Protein AF-A0A3D4V333-F1 (afdb_monomer_lite)

pLDDT: mean 96.44, std 5.71, range [56.72, 98.56]

Sequence (77 aa):
VFTNHGRVTEVLGKGDTKSSVRTTDGRQVDLRIVKPENFAAALMYFTGSKEHNVELRSRARNKGMSLNEYGLYKLKE

Foldseek 3Di:
DVCPPPQFPAWPDDDDAWTWTAGPVRDIDIGGHADPQLVVLLVDQVVDDPVNVVVVQVVLVVVQWGRDSRGIGHNDD

Structure (mmCIF, N/CA/C/O backbone):
data_AF-A0A3D4V333-F1
#
_entry.id   AF-A0A3D4V333-F1
#
loop_
_atom_site.group_PDB
_atom_site.id
_atom_site.type_symbol
_atom_site.label_atom_id
_atom_site.label_alt_id
_atom_site.label_comp_id
_atom_site.label_asym_id
_atom_site.label_entity_id
_atom_site.label_seq_id
_atom_site.pdbx_PDB_ins_code
_atom_site.Cartn_x
_atom_site.Cartn_y
_atom_site.Cartn_z
_atom_site.occupancy
_atom_site.B_iso_or_equiv
_atom_site.auth_seq_id
_atom_site.auth_comp_id
_atom_site.auth_asym_id
_atom_site.auth_atom_id
_atom_site.pdbx_PDB_model_num
ATOM 1 N N . VAL A 1 1 ? 3.559 -16.921 -9.660 1.00 77.94 1 VAL A N 1
ATOM 2 C CA . VAL A 1 1 ? 4.059 -16.126 -8.509 1.00 77.94 1 VAL A CA 1
ATOM 3 C C . VAL A 1 1 ? 4.508 -14.774 -9.048 1.00 77.94 1 VAL A C 1
ATOM 5 O O . VAL A 1 1 ? 5.375 -14.770 -9.906 1.00 77.94 1 VAL A O 1
ATOM 8 N N . PHE A 1 2 ? 3.873 -13.663 -8.665 1.00 94.25 2 PHE A N 1
ATOM 9 C CA . PHE A 1 2 ? 4.020 -12.315 -9.262 1.00 94.25 2 PHE A CA 1
ATOM 10 C C . PHE A 1 2 ? 5.450 -11.904 -9.675 1.00 94.25 2 PHE A C 1
ATOM 12 O O . PHE A 1 2 ? 5.649 -11.434 -10.792 1.00 94.25 2 PHE A O 1
ATOM 19 N N . THR A 1 3 ? 6.449 -12.156 -8.823 1.00 96.50 3 THR A N 1
ATOM 20 C CA . THR A 1 3 ? 7.863 -11.806 -9.067 1.00 96.50 3 THR A CA 1
ATOM 21 C C . THR A 1 3 ? 8.513 -12.539 -10.242 1.00 96.50 3 THR A C 1
ATOM 23 O O . THR A 1 3 ? 9.560 -12.113 -10.706 1.00 96.50 3 THR A O 1
ATOM 26 N N . ASN A 1 4 ? 7.913 -13.631 -10.719 1.00 95.69 4 ASN A N 1
ATOM 27 C CA . ASN A 1 4 ? 8.426 -14.443 -11.827 1.00 95.69 4 ASN A CA 1
ATOM 28 C C . ASN A 1 4 ? 7.617 -14.223 -13.118 1.00 95.69 4 ASN A C 1
ATOM 30 O O . ASN A 1 4 ? 7.702 -15.020 -14.048 1.00 95.69 4 ASN A O 1
ATOM 34 N N . HIS A 1 5 ? 6.759 -13.200 -13.168 1.00 96.38 5 HIS A N 1
ATOM 35 C CA . HIS A 1 5 ? 6.012 -12.879 -14.381 1.00 96.38 5 HIS A CA 1
ATOM 36 C C . HIS A 1 5 ? 6.993 -12.482 -15.493 1.00 96.38 5 HIS A C 1
ATOM 38 O O . HIS A 1 5 ? 7.881 -11.673 -15.254 1.00 96.38 5 HIS A O 1
ATOM 44 N N . GLY A 1 6 ? 6.789 -12.934 -16.736 1.00 97.25 6 GLY A N 1
ATOM 45 C CA . GLY A 1 6 ? 7.699 -12.661 -17.869 1.00 97.25 6 GLY A CA 1
ATOM 46 C C . GLY A 1 6 ? 7.846 -11.189 -18.291 1.00 97.25 6 GLY A C 1
ATOM 47 O O . GLY A 1 6 ? 8.506 -10.895 -19.275 1.00 97.25 6 GLY A O 1
ATOM 48 N N . ARG A 1 7 ? 7.218 -10.262 -17.559 1.00 97.00 7 ARG A N 1
ATOM 49 C CA . ARG A 1 7 ? 7.374 -8.811 -17.737 1.00 97.00 7 ARG A CA 1
ATOM 50 C C . ARG A 1 7 ? 8.269 -8.199 -16.664 1.00 97.00 7 ARG A C 1
ATOM 52 O O . ARG A 1 7 ? 8.500 -7.002 -16.719 1.00 97.00 7 ARG A O 1
ATOM 59 N N . VAL A 1 8 ? 8.715 -8.971 -15.676 1.00 98.00 8 VAL A N 1
ATOM 60 C CA . VAL A 1 8 ? 9.598 -8.509 -14.603 1.00 98.00 8 VAL A CA 1
ATOM 61 C C . VAL A 1 8 ? 11.037 -8.534 -15.107 1.00 98.00 8 VAL A C 1
ATOM 63 O O . VAL A 1 8 ? 11.495 -9.560 -15.600 1.00 98.00 8 VAL A O 1
ATOM 66 N N . THR A 1 9 ? 11.737 -7.412 -14.967 1.00 98.00 9 THR A N 1
ATOM 67 C CA . THR A 1 9 ? 13.172 -7.275 -15.266 1.00 98.00 9 THR A CA 1
ATOM 68 C C . THR A 1 9 ? 14.021 -7.243 -14.003 1.00 98.00 9 THR A C 1
ATOM 70 O O . THR A 1 9 ? 15.151 -7.716 -14.015 1.00 98.00 9 THR A O 1
ATOM 73 N N . GLU A 1 10 ? 13.473 -6.728 -12.903 1.00 98.31 10 GLU A N 1
ATOM 74 C CA . GLU A 1 10 ? 14.166 -6.607 -11.621 1.00 98.31 10 GLU A CA 1
ATOM 75 C C . GLU A 1 10 ? 13.182 -6.831 -10.467 1.00 98.31 10 GLU A C 1
ATOM 77 O O . GLU A 1 10 ? 12.062 -6.312 -10.476 1.00 98.31 10 GLU A O 1
ATOM 82 N N . VAL A 1 11 ? 13.601 -7.581 -9.447 1.00 98.00 11 VAL A N 1
ATOM 83 C CA . VAL A 1 11 ? 12.859 -7.712 -8.188 1.00 98.00 11 VAL A CA 1
ATOM 84 C C . VAL A 1 11 ? 13.470 -6.748 -7.176 1.00 98.00 11 VAL A C 1
ATOM 86 O O . VAL A 1 11 ? 14.563 -6.985 -6.675 1.00 98.00 11 VAL A O 1
ATOM 89 N N . LEU A 1 12 ? 12.747 -5.672 -6.863 1.00 98.12 12 LEU A N 1
ATOM 90 C CA . LEU A 1 12 ? 13.174 -4.630 -5.920 1.00 98.12 12 LEU A CA 1
ATOM 91 C C . LEU A 1 12 ? 12.950 -5.051 -4.461 1.00 98.12 12 LEU A C 1
ATOM 93 O O . LEU A 1 12 ? 13.612 -4.571 -3.546 1.00 98.12 12 LEU A O 1
ATOM 97 N N . GLY A 1 13 ? 11.986 -5.942 -4.235 1.00 97.38 13 GLY A N 1
ATOM 98 C CA . GLY A 1 13 ? 11.706 -6.518 -2.929 1.00 97.38 13 GLY A CA 1
ATOM 99 C C . GLY A 1 13 ? 10.724 -7.675 -3.035 1.00 97.38 13 GLY A C 1
ATOM 100 O O . GLY A 1 13 ? 9.796 -7.645 -3.845 1.00 97.38 13 GLY A O 1
ATOM 101 N N . LYS A 1 14 ? 10.916 -8.697 -2.203 1.00 96.94 14 LYS A N 1
ATOM 102 C CA . LYS A 1 14 ? 10.073 -9.893 -2.163 1.00 96.94 14 LYS A CA 1
ATOM 103 C C . LYS A 1 14 ? 9.839 -10.310 -0.719 1.00 96.94 14 LYS A C 1
ATOM 105 O O . LYS A 1 14 ? 10.785 -10.525 0.029 1.00 96.94 14 LYS A O 1
ATOM 110 N N . GLY A 1 15 ? 8.576 -10.462 -0.369 1.00 95.94 15 GLY A N 1
ATOM 111 C CA . GLY A 1 15 ? 8.116 -11.019 0.892 1.00 95.94 15 GLY A CA 1
ATOM 112 C C . GLY A 1 15 ? 6.729 -11.620 0.718 1.00 95.94 15 GLY A C 1
ATOM 113 O O . GLY A 1 15 ? 6.113 -11.485 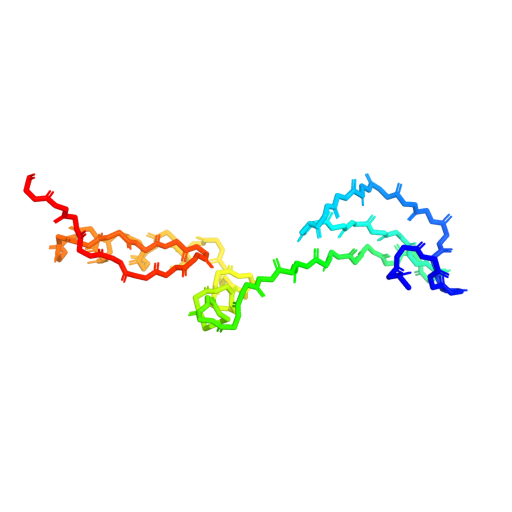-0.343 1.00 95.94 15 GLY A O 1
ATOM 114 N N . ASP A 1 16 ? 6.235 -12.259 1.772 1.00 95.12 16 ASP A N 1
ATOM 115 C CA . ASP A 1 16 ? 5.010 -13.065 1.709 1.00 95.12 16 ASP A CA 1
ATOM 116 C C . ASP A 1 16 ? 3.758 -12.237 1.396 1.00 95.12 16 ASP A C 1
ATOM 118 O O . ASP A 1 16 ? 2.842 -12.717 0.734 1.00 95.12 16 ASP A O 1
ATOM 122 N N . THR A 1 17 ? 3.725 -10.972 1.827 1.00 95.50 17 THR A N 1
ATOM 123 C CA . THR A 1 17 ? 2.561 -10.079 1.662 1.00 95.50 17 THR A CA 1
ATOM 124 C C . THR A 1 17 ? 2.868 -8.771 0.931 1.00 95.50 17 THR A C 1
ATOM 126 O O . THR A 1 17 ? 1.955 -8.011 0.595 1.00 95.50 17 THR A O 1
ATOM 129 N N . LYS A 1 18 ? 4.146 -8.499 0.645 1.00 96.56 18 LYS A N 1
ATOM 130 C CA . LYS A 1 18 ? 4.615 -7.305 -0.068 1.00 96.56 18 LYS A CA 1
ATOM 131 C C . LYS A 1 18 ? 5.676 -7.703 -1.079 1.00 96.56 18 LYS A C 1
ATOM 133 O O . LYS A 1 18 ? 6.670 -8.323 -0.719 1.00 96.56 18 LYS A O 1
ATOM 138 N N . SER A 1 19 ? 5.504 -7.287 -2.325 1.00 97.94 19 SER A N 1
ATOM 139 C CA . SER A 1 19 ? 6.534 -7.424 -3.356 1.00 97.94 19 SER A CA 1
ATOM 140 C C . SER A 1 19 ? 6.578 -6.182 -4.237 1.00 97.94 19 SER A C 1
ATOM 142 O O . SER A 1 19 ? 5.545 -5.560 -4.467 1.00 97.94 19 SER A O 1
ATOM 144 N N . SER A 1 20 ? 7.758 -5.847 -4.743 1.00 98.31 20 SER A N 1
ATOM 145 C CA . SER A 1 20 ? 7.999 -4.712 -5.635 1.00 98.31 20 SER A CA 1
ATOM 146 C C . SER A 1 20 ? 8.880 -5.171 -6.789 1.00 98.31 20 SER A C 1
ATOM 148 O O . SER A 1 20 ? 9.887 -5.849 -6.574 1.00 98.31 20 SER A O 1
ATOM 150 N N . VAL A 1 21 ? 8.507 -4.817 -8.014 1.00 98.50 21 VAL A N 1
ATOM 151 C CA . VAL A 1 21 ? 9.227 -5.203 -9.236 1.00 98.50 21 VAL A CA 1
ATOM 152 C C . VAL A 1 21 ? 9.389 -4.014 -10.171 1.00 98.50 21 VAL A C 1
ATOM 154 O O . VAL A 1 21 ? 8.586 -3.079 -10.145 1.00 98.50 21 VAL A O 1
ATOM 157 N N . ARG A 1 22 ? 10.399 -4.082 -11.034 1.00 98.56 22 ARG A N 1
ATOM 158 C CA . ARG A 1 22 ? 10.498 -3.269 -12.245 1.00 98.56 22 ARG A CA 1
ATOM 159 C C . ARG A 1 22 ? 10.077 -4.101 -13.447 1.00 98.56 22 ARG A C 1
ATOM 161 O O . ARG A 1 22 ? 10.430 -5.279 -13.538 1.00 98.56 22 ARG A O 1
ATOM 168 N N . THR A 1 23 ? 9.307 -3.506 -14.347 1.00 98.00 23 THR A N 1
ATOM 169 C CA . THR A 1 23 ? 8.824 -4.166 -15.561 1.00 98.00 23 THR A CA 1
ATOM 170 C C . THR A 1 23 ? 9.692 -3.860 -16.784 1.00 98.00 23 THR A C 1
ATOM 172 O O . THR A 1 23 ? 10.541 -2.968 -16.762 1.00 98.00 23 THR A O 1
ATOM 175 N N . THR A 1 24 ? 9.484 -4.600 -17.877 1.00 97.69 24 THR A N 1
ATOM 176 C CA . THR A 1 24 ? 10.207 -4.451 -19.158 1.00 97.69 24 THR A CA 1
ATOM 177 C C . THR A 1 24 ? 10.066 -3.073 -19.800 1.00 97.69 24 THR A C 1
ATOM 179 O O . THR A 1 24 ? 10.929 -2.670 -20.568 1.00 97.69 24 THR A O 1
ATOM 182 N N . ASP A 1 25 ? 9.003 -2.338 -19.482 1.00 97.12 25 ASP A N 1
ATOM 183 C CA . ASP A 1 25 ? 8.765 -0.950 -19.898 1.00 97.12 25 ASP A CA 1
ATOM 184 C C . ASP A 1 25 ? 9.266 0.083 -18.865 1.00 97.12 25 ASP A C 1
ATOM 186 O O . ASP A 1 25 ? 8.933 1.263 -18.947 1.00 97.12 25 ASP A O 1
ATOM 190 N N . GLY A 1 26 ? 10.045 -0.353 -17.869 1.00 96.94 26 GLY A N 1
ATOM 191 C CA . GLY A 1 26 ? 10.685 0.495 -16.862 1.00 96.94 26 GLY A CA 1
ATOM 192 C C . GLY A 1 26 ? 9.802 0.897 -15.677 1.00 96.94 26 GLY A C 1
ATOM 193 O O . GLY A 1 26 ? 10.314 1.493 -14.723 1.00 96.94 26 GLY A O 1
ATOM 194 N N . ARG A 1 27 ? 8.503 0.559 -15.683 1.00 98.12 27 ARG A N 1
ATOM 195 C CA . ARG A 1 27 ? 7.575 0.912 -14.597 1.00 98.12 27 ARG A CA 1
ATOM 196 C C . ARG A 1 27 ? 7.902 0.143 -13.318 1.00 98.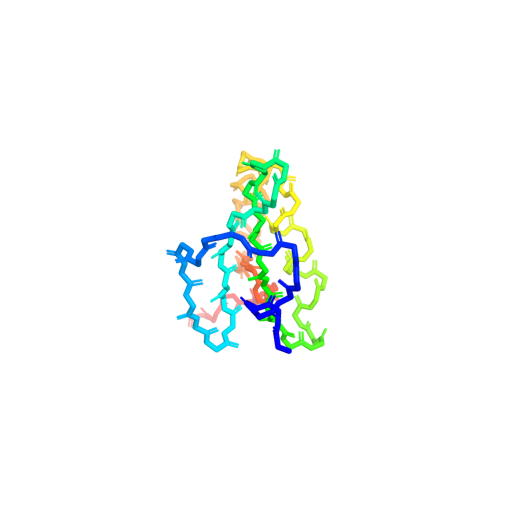12 27 ARG A C 1
ATOM 198 O O . ARG A 1 27 ? 8.242 -1.036 -13.345 1.00 98.12 27 ARG A O 1
ATOM 205 N N . GLN A 1 28 ? 7.772 0.816 -12.179 1.00 98.31 28 GLN A N 1
ATOM 206 C CA . GLN A 1 28 ? 7.799 0.158 -10.877 1.00 98.31 28 GLN A CA 1
ATOM 207 C C . GLN A 1 28 ? 6.373 -0.227 -10.474 1.00 98.31 28 GLN A C 1
ATOM 209 O O . GLN A 1 28 ? 5.466 0.602 -10.546 1.00 98.31 28 GLN A O 1
ATOM 214 N N . VAL A 1 29 ? 6.183 -1.475 -10.046 1.00 98.06 29 VAL A N 1
ATOM 215 C CA . VAL A 1 29 ? 4.888 -2.015 -9.615 1.00 98.06 29 VAL A CA 1
ATOM 216 C C . VAL A 1 29 ? 5.024 -2.633 -8.230 1.00 98.06 29 VAL A C 1
ATOM 218 O O . VAL A 1 29 ? 5.853 -3.519 -8.017 1.00 98.06 29 VAL A O 1
ATOM 221 N N . ASP A 1 30 ? 4.160 -2.203 -7.314 1.00 98.25 30 ASP A N 1
ATOM 222 C CA . ASP A 1 30 ? 4.059 -2.737 -5.958 1.00 98.25 30 ASP A CA 1
ATOM 223 C C . ASP A 1 30 ? 2.808 -3.618 -5.822 1.00 98.25 30 ASP A C 1
ATOM 225 O O . ASP A 1 30 ? 1.700 -3.203 -6.161 1.00 98.25 30 ASP A O 1
ATOM 229 N N . LEU A 1 31 ? 2.973 -4.827 -5.281 1.00 97.56 31 LEU A N 1
ATOM 230 C CA . LEU A 1 31 ? 1.894 -5.756 -4.945 1.00 97.56 31 LEU A CA 1
ATOM 231 C C . LEU A 1 31 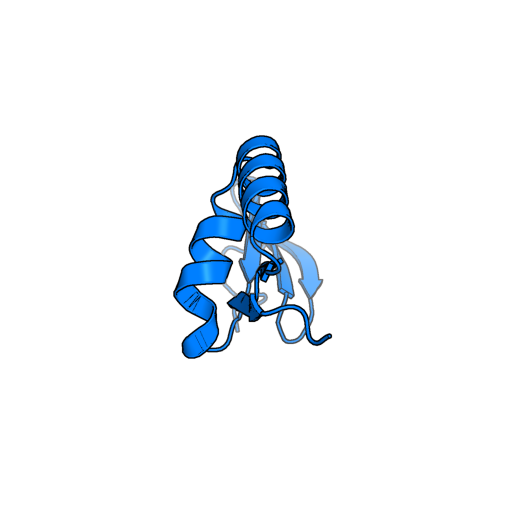? 1.725 -5.853 -3.427 1.00 97.56 31 LEU A C 1
ATOM 233 O O . LEU A 1 31 ? 2.697 -6.024 -2.682 1.00 97.56 31 LEU A O 1
ATOM 237 N N . ARG A 1 32 ? 0.466 -5.807 -2.984 1.00 97.56 32 ARG A N 1
ATOM 238 C CA . ARG A 1 32 ? 0.046 -5.967 -1.589 1.00 97.56 32 ARG A CA 1
ATOM 239 C C . ARG A 1 32 ? -0.979 -7.080 -1.492 1.00 97.56 32 ARG A C 1
ATOM 241 O O . ARG A 1 32 ? -1.996 -7.038 -2.176 1.00 97.56 32 ARG A O 1
ATOM 248 N N . ILE A 1 33 ? -0.703 -8.061 -0.643 1.00 96.81 33 ILE A N 1
ATOM 249 C CA . ILE A 1 33 ? -1.624 -9.155 -0.346 1.00 96.81 33 ILE A CA 1
ATOM 250 C C . ILE A 1 33 ? -2.210 -8.894 1.034 1.00 96.81 33 ILE A C 1
ATOM 252 O O . ILE A 1 33 ? -1.476 -8.712 2.005 1.00 96.81 33 ILE A O 1
ATOM 256 N N . VAL A 1 34 ? -3.536 -8.867 1.112 1.00 97.62 34 VAL A N 1
ATOM 257 C CA . VAL A 1 34 ? -4.283 -8.649 2.351 1.00 97.62 34 VAL A CA 1
ATOM 258 C C . VAL A 1 34 ? -5.344 -9.727 2.508 1.00 97.62 34 VAL A C 1
ATOM 260 O O . VAL A 1 34 ? -5.760 -10.347 1.528 1.00 97.62 34 VAL A O 1
ATOM 263 N N . LYS A 1 35 ? -5.783 -9.956 3.747 1.00 97.94 35 LYS A N 1
ATOM 264 C CA . LYS A 1 35 ? -6.922 -10.836 4.005 1.00 97.94 35 LYS A CA 1
ATOM 265 C C . LYS A 1 35 ? -8.213 -10.226 3.436 1.00 97.94 35 LYS A C 1
ATOM 267 O O . LYS A 1 35 ? -8.308 -8.995 3.404 1.00 97.94 35 LYS A O 1
ATOM 272 N N . PRO A 1 36 ? -9.205 -11.041 3.030 1.00 98.19 36 PRO A N 1
ATOM 273 C CA . PRO A 1 36 ? -10.468 -10.542 2.484 1.00 98.19 36 PRO A CA 1
ATOM 274 C C . PRO A 1 36 ? -11.160 -9.508 3.379 1.00 98.19 36 PRO A C 1
ATOM 276 O O . PRO A 1 36 ? -11.597 -8.469 2.889 1.00 98.19 36 PRO A O 1
ATOM 279 N N . GLU A 1 37 ? -11.180 -9.732 4.695 1.00 97.94 37 GLU A N 1
ATOM 280 C CA . GLU A 1 37 ? -11.783 -8.822 5.67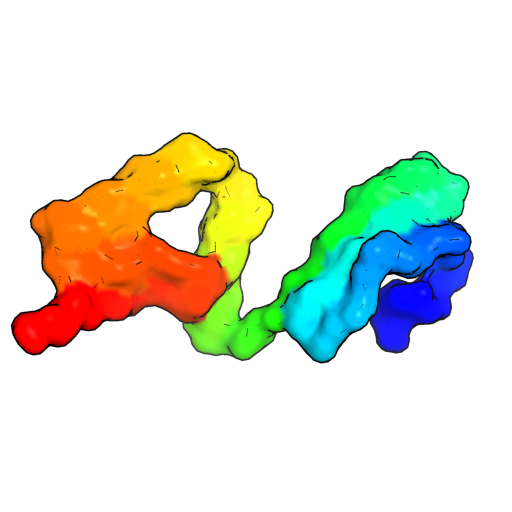5 1.00 97.94 37 GLU A CA 1
ATOM 281 C C . GLU A 1 37 ? -11.109 -7.439 5.740 1.00 97.94 37 GLU A C 1
ATOM 283 O O . GLU A 1 37 ? -11.741 -6.463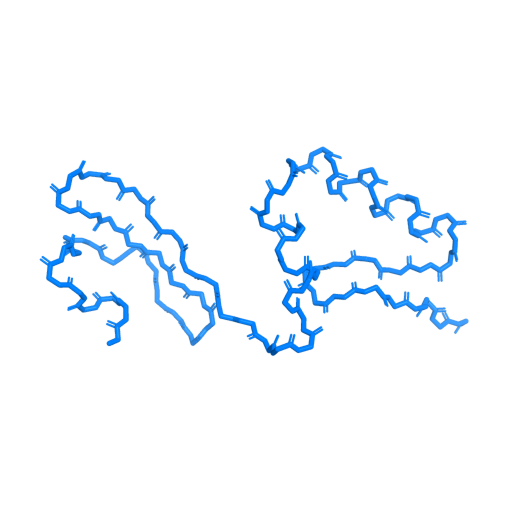 6.141 1.00 97.94 37 GLU A O 1
ATOM 288 N N . ASN A 1 38 ? -9.859 -7.328 5.282 1.00 98.31 38 ASN A N 1
ATOM 289 C CA . ASN A 1 38 ? -9.084 -6.087 5.294 1.00 98.31 38 ASN A CA 1
ATOM 290 C C . ASN A 1 38 ? -9.148 -5.337 3.951 1.00 98.31 38 ASN A C 1
ATOM 292 O O . ASN A 1 38 ? -8.594 -4.243 3.834 1.00 98.31 38 ASN A O 1
ATOM 296 N N . PHE A 1 39 ? -9.791 -5.903 2.920 1.00 98.06 39 PHE A N 1
ATOM 297 C CA . PHE A 1 39 ? -9.708 -5.396 1.546 1.00 98.06 39 PHE A CA 1
ATOM 298 C C . PHE A 1 39 ? -10.155 -3.936 1.414 1.00 98.06 39 PHE A C 1
ATOM 300 O O . PHE A 1 39 ? -9.454 -3.135 0.802 1.00 98.06 39 PHE A O 1
ATOM 307 N N . ALA A 1 40 ? -11.282 -3.562 2.026 1.00 97.94 40 ALA A N 1
ATOM 308 C CA . ALA A 1 40 ? -11.806 -2.199 1.936 1.00 97.94 40 ALA A CA 1
ATOM 309 C C . ALA A 1 40 ? -10.868 -1.162 2.584 1.00 97.94 40 ALA A C 1
ATOM 311 O O . ALA A 1 40 ? -10.639 -0.089 2.022 1.00 97.94 40 ALA A O 1
ATOM 312 N N . ALA A 1 41 ? -10.290 -1.492 3.742 1.00 98.06 41 ALA A N 1
ATOM 313 C CA . ALA A 1 41 ? -9.355 -0.616 4.441 1.00 98.06 41 ALA A CA 1
ATOM 314 C C . ALA A 1 41 ? -8.035 -0.476 3.673 1.00 98.06 41 ALA A C 1
ATOM 316 O O . ALA A 1 41 ? -7.534 0.635 3.498 1.00 98.06 41 ALA A O 1
ATOM 317 N N . ALA A 1 42 ? -7.519 -1.586 3.141 1.00 98.19 42 ALA A N 1
ATOM 318 C CA . ALA A 1 42 ? -6.322 -1.603 2.314 1.00 98.19 42 ALA A CA 1
ATOM 319 C C . ALA A 1 42 ? -6.514 -0.832 1.002 1.00 98.19 42 ALA A C 1
ATOM 321 O O . ALA A 1 42 ? -5.623 -0.083 0.606 1.00 98.19 42 ALA A O 1
ATOM 322 N N . LEU A 1 43 ? -7.673 -0.973 0.348 1.00 98.25 43 LEU A N 1
ATOM 323 C CA . LEU A 1 43 ? -8.005 -0.246 -0.876 1.00 98.25 43 LEU A CA 1
ATOM 324 C C . LEU A 1 43 ? -7.983 1.262 -0.630 1.00 98.25 43 LEU A C 1
ATOM 326 O O . LEU A 1 43 ? -7.299 1.982 -1.353 1.00 98.25 43 LEU A O 1
ATOM 330 N N . MET A 1 44 ? -8.664 1.737 0.417 1.00 98.12 44 MET A N 1
ATOM 331 C CA . MET A 1 44 ? -8.621 3.149 0.805 1.00 98.12 44 MET A CA 1
ATOM 332 C C . MET A 1 44 ? -7.183 3.594 1.108 1.00 98.12 44 MET A C 1
ATOM 334 O O . MET A 1 44 ? -6.713 4.577 0.537 1.00 98.12 44 MET A O 1
ATOM 338 N N . TYR A 1 45 ? -6.448 2.824 1.918 1.00 98.00 45 TYR A N 1
ATOM 339 C CA . TYR A 1 45 ? -5.084 3.160 2.322 1.00 98.00 45 TYR A CA 1
ATOM 340 C C . TYR A 1 45 ? -4.125 3.289 1.131 1.00 98.00 45 TYR A C 1
ATOM 342 O O . TYR A 1 45 ? -3.402 4.280 1.031 1.00 98.00 45 TYR A O 1
ATOM 350 N N . PHE A 1 46 ? -4.106 2.302 0.230 1.00 97.81 46 PHE A N 1
ATOM 351 C CA . PHE A 1 46 ? -3.200 2.284 -0.922 1.00 97.81 46 PHE A CA 1
ATOM 352 C C . PHE A 1 46 ? -3.675 3.162 -2.087 1.00 97.81 46 PHE A C 1
ATOM 354 O O . PHE A 1 46 ? -2.863 3.470 -2.955 1.00 97.81 46 PHE A O 1
ATOM 361 N N . THR A 1 47 ? -4.933 3.616 -2.083 1.00 98.31 47 THR A N 1
ATOM 362 C CA . THR A 1 47 ? -5.402 4.686 -2.982 1.00 98.31 47 THR A CA 1
ATOM 363 C C . THR A 1 47 ? -4.934 6.055 -2.487 1.00 98.31 47 THR A C 1
ATOM 365 O O . THR A 1 47 ? -4.433 6.862 -3.268 1.00 98.31 47 THR A O 1
ATOM 368 N N . GLY A 1 48 ? -5.040 6.309 -1.180 1.00 97.62 48 GLY A N 1
ATOM 369 C CA . GLY A 1 48 ? -4.603 7.565 -0.580 1.00 97.62 48 GLY A CA 1
ATOM 370 C C . GLY A 1 48 ? -5.394 8.785 -1.083 1.00 97.62 48 GLY A C 1
ATOM 371 O O . GLY A 1 48 ? -6.588 8.690 -1.347 1.00 97.62 48 GLY A O 1
ATOM 372 N N . SER A 1 49 ? -4.789 9.973 -1.210 1.00 98.31 49 SER A N 1
ATOM 373 C CA . SER A 1 49 ? -3.367 10.289 -0.989 1.00 98.31 49 SER A CA 1
ATOM 374 C C . SER A 1 49 ? -2.929 10.155 0.478 1.00 98.31 49 SER A C 1
ATOM 376 O O . SER A 1 49 ? -3.727 9.890 1.381 1.00 98.31 49 SER A O 1
ATOM 378 N N . LYS A 1 50 ? -1.634 10.356 0.746 1.00 97.69 50 LYS A N 1
ATOM 379 C CA . LYS A 1 50 ? -1.088 10.336 2.110 1.00 97.69 50 LYS A CA 1
ATOM 380 C C . LYS A 1 50 ? -1.812 11.329 3.026 1.00 97.69 50 LYS A C 1
ATOM 382 O O . LYS A 1 50 ? -2.115 10.992 4.169 1.00 97.69 50 LYS A O 1
ATOM 387 N N . GLU A 1 51 ? -2.096 12.526 2.531 1.00 98.44 51 GLU A N 1
ATOM 388 C CA . GLU A 1 51 ? -2.769 13.606 3.255 1.00 98.44 51 GLU A CA 1
ATOM 389 C C . GLU A 1 51 ? -4.209 13.208 3.588 1.00 98.44 51 GLU A C 1
ATOM 391 O O . GLU A 1 51 ? -4.636 13.346 4.735 1.00 98.44 51 GLU A O 1
ATOM 396 N N . HIS A 1 52 ? -4.919 12.609 2.625 1.00 98.38 52 HIS A N 1
ATOM 397 C CA . HIS A 1 52 ? -6.254 12.050 2.841 1.00 98.38 52 HIS A CA 1
ATOM 398 C C . HIS A 1 52 ? -6.252 10.995 3.959 1.00 98.38 52 HIS A C 1
ATOM 400 O O . HIS A 1 52 ? -7.057 11.057 4.891 1.00 98.38 52 HIS A O 1
ATOM 406 N N . ASN A 1 53 ? -5.277 10.082 3.938 1.00 98.50 53 ASN A N 1
ATOM 407 C CA . ASN A 1 53 ? -5.123 9.060 4.973 1.00 98.50 53 ASN A CA 1
ATOM 408 C C . ASN A 1 53 ? -4.787 9.654 6.352 1.00 98.50 53 ASN A C 1
ATOM 410 O O . ASN A 1 53 ? -5.180 9.102 7.381 1.00 98.50 53 ASN A O 1
ATOM 414 N N . VAL A 1 54 ? -4.017 10.745 6.420 1.00 98.50 54 VAL A N 1
ATOM 415 C CA . VAL A 1 54 ? -3.725 11.442 7.686 1.00 98.50 54 VAL A CA 1
ATOM 416 C C . VAL A 1 54 ? -5.002 12.041 8.267 1.00 98.50 54 VAL A C 1
ATOM 418 O O . VAL A 1 54 ? -5.288 11.817 9.446 1.00 98.50 54 VAL A O 1
ATOM 421 N N . GLU A 1 55 ? -5.788 12.724 7.441 1.00 98.56 55 GLU A N 1
ATOM 422 C CA . GLU A 1 55 ? -7.033 13.364 7.860 1.00 98.56 55 GLU A CA 1
ATOM 423 C C . GLU A 1 55 ? -8.076 12.336 8.323 1.00 98.56 55 GLU A C 1
ATOM 425 O O . GLU A 1 55 ? -8.638 12.467 9.412 1.00 98.56 55 GLU A O 1
ATOM 430 N N . LEU A 1 56 ? -8.279 11.244 7.577 1.00 98.25 56 LEU A N 1
ATOM 431 C CA . LEU A 1 56 ? -9.201 10.178 7.988 1.00 98.25 56 LEU A CA 1
ATOM 432 C C . LEU A 1 56 ? -8.793 9.521 9.312 1.00 98.25 56 LEU A C 1
ATOM 434 O O . LEU A 1 56 ? -9.647 9.261 10.162 1.00 98.25 56 LEU A O 1
ATOM 438 N N . ARG A 1 57 ? -7.493 9.291 9.531 1.00 98.12 57 ARG A N 1
ATOM 439 C CA . ARG A 1 57 ? -6.990 8.761 10.809 1.00 98.12 57 ARG A CA 1
ATOM 440 C C . ARG A 1 57 ? -7.183 9.743 11.954 1.00 98.12 57 ARG A C 1
ATOM 442 O O . ARG A 1 57 ? -7.511 9.316 13.057 1.00 98.12 57 ARG A O 1
ATOM 449 N N . SER A 1 58 ? -7.000 11.037 11.702 1.00 98.25 58 SER A N 1
ATOM 450 C CA . SER A 1 58 ? -7.282 12.088 12.682 1.00 98.25 58 SER A CA 1
ATOM 451 C C . SER A 1 58 ? -8.754 12.057 13.105 1.00 98.25 58 SER A C 1
ATOM 453 O O . SER A 1 58 ? -9.060 11.950 14.291 1.00 98.25 58 SER A O 1
ATOM 455 N N . ARG A 1 59 ? -9.673 12.004 12.132 1.00 98.19 59 ARG A N 1
ATOM 456 C CA . ARG A 1 59 ? -11.120 11.885 12.379 1.00 98.19 59 ARG A CA 1
ATOM 457 C C . ARG A 1 59 ? -11.489 10.621 13.147 1.00 98.19 59 ARG A C 1
ATOM 459 O O . ARG A 1 59 ? -12.323 10.693 14.043 1.00 98.19 59 ARG A O 1
ATOM 466 N N . ALA A 1 60 ? -10.888 9.481 12.809 1.00 98.00 60 ALA A N 1
ATOM 467 C CA . ALA A 1 60 ? -11.100 8.232 13.535 1.00 98.00 60 ALA A CA 1
ATOM 468 C C . ALA A 1 60 ? -10.663 8.362 15.002 1.00 98.00 60 ALA A C 1
ATOM 470 O O . ALA A 1 60 ? -11.440 8.037 15.898 1.00 98.00 60 ALA A O 1
ATOM 471 N N . ARG A 1 61 ? -9.472 8.922 15.261 1.00 97.44 61 ARG A N 1
ATOM 472 C CA . ARG A 1 61 ? -8.964 9.135 16.627 1.00 97.44 61 ARG A CA 1
ATOM 473 C C . ARG A 1 61 ? -9.847 10.067 17.445 1.00 97.44 61 ARG A C 1
ATOM 475 O O . ARG A 1 61 ? -10.149 9.743 18.587 1.00 97.44 61 ARG A O 1
ATOM 482 N N . ASN A 1 62 ? -10.339 11.151 16.847 1.00 97.81 62 ASN A N 1
ATOM 483 C CA . ASN A 1 62 ? -11.287 12.063 17.500 1.00 97.81 62 ASN A CA 1
ATOM 484 C C . ASN A 1 62 ? -12.607 11.372 17.892 1.00 97.81 62 ASN A C 1
ATOM 486 O O . ASN A 1 62 ? -13.346 11.885 18.724 1.00 97.81 62 ASN A O 1
ATOM 490 N N . LYS A 1 63 ? -12.904 10.206 17.303 1.00 97.38 63 LYS A N 1
ATOM 491 C CA . LYS A 1 63 ? -14.058 9.356 17.623 1.00 97.38 63 LYS A CA 1
ATOM 492 C C . LYS A 1 63 ? -13.699 8.142 18.493 1.00 97.38 63 LYS A C 1
ATOM 494 O O . LYS A 1 63 ? -14.498 7.214 18.584 1.00 97.38 63 LYS A O 1
ATOM 499 N N . GLY A 1 64 ? -12.508 8.107 19.093 1.00 97.44 64 GLY A N 1
ATOM 500 C CA . GLY A 1 64 ? -12.056 6.970 19.902 1.00 97.44 64 GLY A CA 1
ATOM 501 C C . GLY A 1 64 ? -11.765 5.712 19.075 1.00 97.44 64 GLY A C 1
ATOM 502 O O . GLY A 1 64 ? -11.952 4.594 19.550 1.00 97.44 64 GLY A O 1
ATOM 503 N N . MET A 1 65 ? -11.350 5.868 17.815 1.00 98.06 65 MET A N 1
ATOM 504 C CA . MET A 1 65 ? -11.069 4.760 16.898 1.00 98.06 65 MET A CA 1
ATOM 505 C C . MET A 1 65 ? -9.662 4.858 16.290 1.00 98.06 65 MET A C 1
ATOM 507 O O . MET A 1 65 ? -9.084 5.935 16.162 1.00 98.06 65 MET A O 1
ATOM 511 N N . SER A 1 66 ? -9.116 3.724 15.861 1.00 97.25 66 SER A N 1
ATOM 512 C CA . SER A 1 66 ? -7.878 3.613 15.090 1.00 97.25 66 SER A CA 1
ATOM 513 C C . SER A 1 66 ? -8.188 3.120 13.681 1.00 97.25 66 SER A C 1
ATOM 515 O O . SER A 1 66 ? -8.828 2.083 13.523 1.00 97.25 66 SER A O 1
ATOM 517 N N . LEU A 1 67 ? -7.733 3.860 12.667 1.00 98.06 67 LEU A N 1
ATOM 518 C CA . LEU A 1 67 ? -7.846 3.500 11.252 1.00 98.06 67 LEU A CA 1
ATOM 519 C C . LEU A 1 67 ? -6.453 3.197 10.683 1.00 98.06 67 LEU A C 1
ATOM 521 O O . LEU A 1 67 ? -5.530 4.000 10.842 1.00 98.06 67 LEU A O 1
ATOM 525 N N . ASN A 1 68 ? -6.301 2.066 10.002 1.00 96.50 68 ASN A N 1
ATOM 526 C CA . ASN A 1 68 ? -5.073 1.665 9.308 1.00 96.50 68 ASN A CA 1
ATOM 527 C C . ASN A 1 68 ? -5.395 0.819 8.059 1.00 96.50 68 ASN A C 1
ATOM 529 O O . ASN A 1 68 ? -6.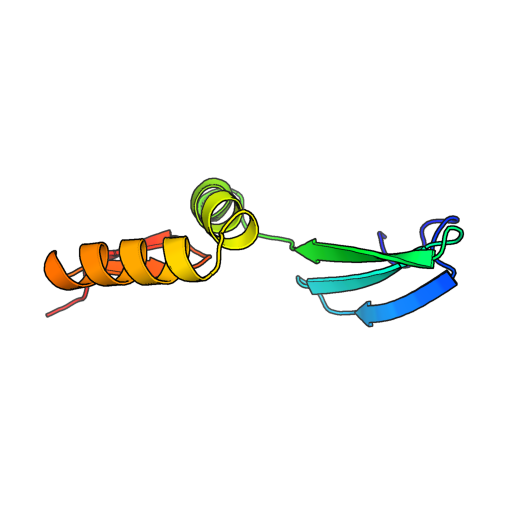555 0.694 7.673 1.00 96.50 68 ASN A O 1
ATOM 533 N N . GLU A 1 69 ? -4.376 0.253 7.413 1.00 95.25 69 GLU A N 1
ATOM 534 C CA . GLU A 1 69 ? -4.510 -0.598 6.224 1.00 95.25 69 GLU A CA 1
ATOM 535 C C . GLU A 1 69 ? -5.224 -1.937 6.479 1.00 95.25 69 GLU A C 1
ATOM 537 O O . GLU A 1 69 ? -5.601 -2.620 5.529 1.00 95.25 69 GLU A O 1
ATOM 542 N N . TYR A 1 70 ? -5.416 -2.318 7.743 1.00 96.81 70 TYR A N 1
ATOM 543 C CA . TYR A 1 70 ? -6.099 -3.548 8.138 1.00 96.81 70 TYR A CA 1
ATOM 544 C C . TYR A 1 70 ? -7.567 -3.309 8.501 1.00 96.81 70 TYR A C 1
ATOM 546 O O . TYR A 1 70 ? -8.380 -4.210 8.340 1.00 96.81 70 TYR A O 1
ATOM 554 N N . GLY A 1 71 ? -7.946 -2.110 8.950 1.00 97.38 71 GLY A N 1
ATOM 555 C CA . GLY A 1 71 ? -9.328 -1.842 9.338 1.00 97.38 71 GLY A CA 1
ATOM 556 C C . GLY A 1 71 ? -9.534 -0.578 10.161 1.00 97.38 71 GLY A C 1
ATOM 557 O O . GLY A 1 71 ? -8.628 0.236 10.353 1.00 97.38 71 GLY A O 1
ATOM 558 N N . LEU A 1 72 ? -10.763 -0.442 10.663 1.00 97.50 72 LEU A N 1
ATOM 559 C CA . LEU A 1 72 ? -11.181 0.574 11.623 1.00 97.50 72 LEU A CA 1
ATOM 560 C C . LEU A 1 72 ? -11.592 -0.118 12.927 1.00 97.50 72 LEU A C 1
ATOM 562 O O . LEU A 1 72 ? -12.521 -0.924 12.943 1.00 97.50 72 LEU A O 1
ATOM 566 N N . TYR A 1 73 ? -10.927 0.222 14.024 1.00 96.75 73 TYR A N 1
ATOM 567 C CA . TYR A 1 73 ? -11.087 -0.443 15.316 1.00 96.75 73 TYR A CA 1
ATOM 568 C C . TYR A 1 73 ? -11.418 0.575 16.398 1.00 96.75 73 TYR A C 1
ATOM 570 O O . TYR A 1 73 ? -10.901 1.688 16.368 1.00 96.75 73 TYR A O 1
ATOM 578 N N . LYS A 1 74 ? -12.237 0.209 17.385 1.00 97.00 74 LYS A N 1
ATOM 579 C CA . LYS A 1 74 ? -12.357 1.018 18.605 1.00 97.00 74 LYS A CA 1
ATOM 580 C C . LYS A 1 74 ? -11.037 0.953 19.372 1.00 97.00 74 LYS A C 1
ATOM 582 O O . LYS A 1 74 ? -10.459 -0.127 19.504 1.00 97.00 74 LYS A O 1
ATOM 587 N N . LEU A 1 75 ? -10.563 2.093 19.860 1.00 92.69 75 LEU A N 1
ATOM 588 C CA . LEU A 1 75 ? -9.507 2.109 20.864 1.00 92.69 75 LEU A CA 1
ATOM 589 C C . LEU A 1 75 ? -10.117 1.499 22.132 1.00 92.69 75 LEU A C 1
ATOM 591 O O . LEU A 1 75 ? -11.212 1.893 22.532 1.00 92.69 75 LEU A O 1
ATOM 595 N N . LYS A 1 76 ? -9.479 0.464 22.688 1.00 75.81 76 LYS A N 1
ATOM 596 C CA . LYS A 1 76 ? -9.858 -0.030 24.016 1.00 75.81 76 LYS A CA 1
ATOM 597 C C . LYS A 1 76 ? -9.618 1.105 25.019 1.00 75.81 76 LYS A C 1
ATOM 599 O O . LYS A 1 76 ? -8.680 1.875 24.809 1.00 75.81 76 LYS A O 1
ATOM 604 N N . GLU A 1 77 ? -10.479 1.204 26.032 1.00 56.72 77 GLU A N 1
ATOM 605 C CA . GLU A 1 77 ? -10.178 2.000 27.232 1.00 56.72 77 GLU A CA 1
ATOM 606 C C . GLU A 1 77 ? -8.828 1.587 27.830 1.00 56.72 77 GLU A C 1
ATOM 608 O O . GLU A 1 77 ? -8.508 0.371 27.782 1.00 56.72 77 GLU A O 1
#

Radius of gyration: 15.97 Å; chains: 1; bounding box: 28×30×47 Å

Secondary structure (DSSP, 8-state):
-GGG-TTEEEEEEE-SSEEEEEETTS-EEEEE---GGGHHHHHHHHH--HHHHHHHHHHHHHTTEEE-SS-EEEPP-